Protein AF-A0A1Y4HW54-F1 (afdb_monomer_lite)

Foldseek 3Di:
DPPPVVPDDQPPPVVCVVCVPPQDDPVRVVVQVVVLVVQQVVCVVPADPVDGDDGDDGDQDVVNVVVVVVVVVVVVVVVVVVCVVVVVVPPDD

Sequence (93 aa):
MALLWAQLPAESRTARMQAPTLEWQTGDYLLWQIEFQLRNLIWALTYDKKHPVPKPKPIQTPGQLAEAQRKRDHALAAKEQIDKLLGLEGMNG

Structure (mmCIF, N/CA/C/O backbone):
data_AF-A0A1Y4HW54-F1
#
_entry.id   AF-A0A1Y4HW54-F1
#
loop_
_atom_site.group_PDB
_atom_site.id
_atom_site.type_symbol
_atom_site.label_atom_id
_atom_site.label_alt_id
_atom_site.label_comp_id
_atom_site.label_asym_id
_atom_site.label_entity_id
_atom_site.label_seq_id
_atom_site.pdbx_PDB_ins_code
_atom_site.Cartn_x
_atom_site.Cartn_y
_atom_site.Cartn_z
_atom_site.occupancy
_atom_site.B_iso_or_equiv
_atom_site.auth_seq_id
_atom_site.auth_comp_id
_atom_site.auth_asym_id
_atom_site.auth_atom_id
_atom_site.pdbx_PDB_model_num
ATOM 1 N N . MET A 1 1 ? -20.771 12.944 -1.582 1.00 36.56 1 MET A N 1
ATOM 2 C CA . MET A 1 1 ? -20.057 14.084 -2.200 1.00 36.56 1 MET A CA 1
ATOM 3 C C . MET A 1 1 ? -18.605 14.082 -1.739 1.00 36.56 1 MET A C 1
ATOM 5 O O . MET A 1 1 ? -18.337 14.534 -0.637 1.00 36.56 1 MET A O 1
ATOM 9 N N . ALA A 1 2 ? -17.688 13.520 -2.532 1.00 45.72 2 ALA A N 1
ATOM 10 C CA . ALA A 1 2 ? -16.295 13.296 -2.114 1.00 45.72 2 ALA A CA 1
ATOM 11 C C . ALA A 1 2 ? -15.259 14.136 -2.887 1.00 45.72 2 ALA A C 1
ATOM 13 O O . ALA A 1 2 ? -14.095 14.154 -2.508 1.00 45.72 2 ALA A O 1
ATOM 14 N N . LEU A 1 3 ? -15.665 14.845 -3.950 1.00 40.59 3 LEU A N 1
ATOM 15 C CA . LEU A 1 3 ? -14.711 15.489 -4.858 1.00 40.59 3 LEU A CA 1
ATOM 16 C C . LEU A 1 3 ? -14.156 16.831 -4.352 1.00 40.59 3 LEU A C 1
ATOM 18 O O . LEU A 1 3 ? -13.011 17.128 -4.638 1.00 40.59 3 LEU A O 1
ATOM 22 N N . LEU A 1 4 ? -14.915 17.626 -3.588 1.00 46.19 4 LEU A N 1
ATOM 23 C CA . LEU A 1 4 ? -14.491 18.983 -3.184 1.00 46.19 4 LEU A CA 1
ATOM 24 C C . LEU A 1 4 ? -13.388 19.011 -2.109 1.00 46.19 4 LEU A C 1
ATOM 26 O O . LEU A 1 4 ? -12.739 20.036 -1.921 1.00 46.19 4 LEU A O 1
ATOM 30 N N . TRP A 1 5 ? -13.165 17.898 -1.408 1.00 45.91 5 TRP A N 1
ATOM 31 C CA . TRP A 1 5 ? -12.224 17.825 -0.284 1.00 45.91 5 TRP A CA 1
ATOM 32 C C . TRP A 1 5 ? -10.790 17.510 -0.713 1.00 45.91 5 TRP A C 1
ATOM 34 O O . TRP A 1 5 ? -9.853 17.882 -0.015 1.00 45.91 5 TRP A O 1
ATOM 44 N N . ALA A 1 6 ? -10.611 16.867 -1.871 1.00 50.47 6 ALA A N 1
ATOM 45 C CA . ALA A 1 6 ? -9.299 16.503 -2.404 1.00 50.47 6 ALA A CA 1
ATOM 46 C C . ALA A 1 6 ? -8.477 17.720 -2.875 1.00 50.47 6 ALA A C 1
ATOM 48 O O . ALA A 1 6 ? -7.262 17.618 -3.014 1.00 50.47 6 AL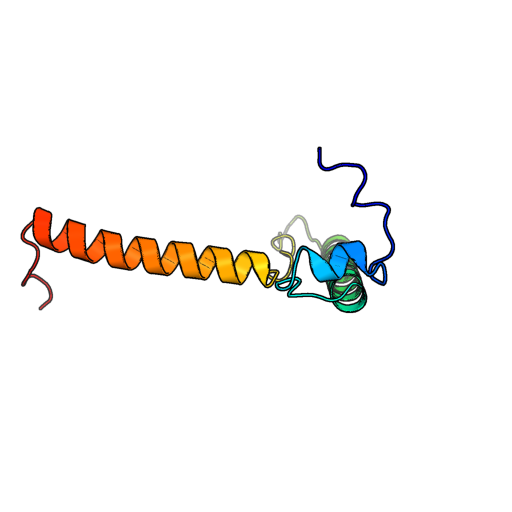A A O 1
ATOM 49 N N . GLN A 1 7 ? -9.126 18.868 -3.105 1.00 49.72 7 GLN A N 1
ATOM 50 C CA . GLN A 1 7 ? -8.472 20.128 -3.470 1.00 49.72 7 GLN A CA 1
ATOM 51 C C . GLN A 1 7 ? -8.100 21.018 -2.273 1.00 49.72 7 GLN A C 1
ATOM 53 O O . GLN A 1 7 ? -7.474 22.058 -2.474 1.00 49.72 7 GLN A O 1
ATOM 58 N N . LEU A 1 8 ? -8.483 20.669 -1.039 1.00 49.34 8 LEU A N 1
ATOM 59 C CA . LEU A 1 8 ? -8.167 21.509 0.117 1.00 49.34 8 LEU A CA 1
ATOM 60 C C . LEU A 1 8 ? -6.733 21.248 0.609 1.00 49.34 8 LEU A C 1
ATOM 62 O O . LEU A 1 8 ? -6.339 20.089 0.757 1.00 49.34 8 LEU A O 1
ATOM 66 N N . PRO A 1 9 ? -5.950 22.300 0.918 1.00 54.72 9 PRO A N 1
ATOM 67 C CA . PRO A 1 9 ? -4.646 22.142 1.548 1.00 54.72 9 PRO A CA 1
ATOM 68 C C . PRO A 1 9 ? -4.782 21.386 2.872 1.00 54.72 9 PRO A C 1
ATOM 70 O O . PRO A 1 9 ? -5.701 21.645 3.651 1.00 54.72 9 PRO A O 1
ATOM 73 N N . ALA A 1 10 ? -3.834 20.500 3.171 1.00 51.88 10 ALA A N 1
ATOM 74 C CA . ALA A 1 10 ? -3.835 19.694 4.397 1.00 51.88 10 ALA A CA 1
ATOM 75 C C . ALA A 1 10 ? -3.744 20.512 5.702 1.00 51.88 10 ALA A C 1
ATOM 77 O O . ALA A 1 10 ? -3.962 20.000 6.804 1.00 51.88 10 ALA A O 1
ATOM 78 N N . GLU A 1 11 ? -3.426 21.800 5.590 1.00 51.47 11 GLU A N 1
ATOM 79 C CA . GLU A 1 11 ? -3.440 22.755 6.698 1.00 51.47 11 GLU A CA 1
ATOM 80 C C . GLU A 1 11 ? -4.818 23.370 6.963 1.00 51.47 11 GLU A C 1
ATOM 82 O O . GLU A 1 11 ? -4.995 24.084 7.951 1.00 51.47 11 GLU A O 1
ATOM 87 N N . SER A 1 12 ? -5.816 23.079 6.123 1.00 51.44 12 SER A N 1
ATOM 88 C CA . SER A 1 12 ? -7.172 23.563 6.338 1.00 51.44 12 SER A CA 1
ATOM 89 C C . SER A 1 12 ? -7.709 23.050 7.673 1.00 51.44 12 SER A C 1
ATOM 91 O O . SER A 1 12 ? -7.858 21.843 7.896 1.00 51.44 12 SER A O 1
ATOM 93 N N . ARG A 1 13 ? -8.058 23.986 8.564 1.00 55.50 13 ARG A N 1
ATOM 94 C CA . ARG A 1 13 ? -8.654 23.691 9.876 1.00 55.50 13 ARG A CA 1
ATOM 95 C C . ARG A 1 13 ? -9.910 22.820 9.759 1.00 55.50 13 ARG A C 1
ATOM 97 O O . ARG A 1 13 ? -10.153 22.009 10.643 1.00 55.50 13 ARG A O 1
ATOM 104 N N . THR A 1 14 ? -10.663 22.927 8.662 1.00 53.59 14 THR A N 1
ATOM 105 C CA . THR A 1 14 ? -11.880 22.133 8.419 1.00 53.59 14 THR A CA 1
ATOM 106 C C . THR A 1 14 ? -11.599 20.652 8.146 1.00 53.59 14 THR A C 1
ATOM 108 O O . THR A 1 14 ? -12.366 19.809 8.601 1.00 53.59 14 THR A O 1
ATOM 111 N N . ALA A 1 15 ? -10.484 20.317 7.484 1.00 52.72 15 ALA A N 1
ATOM 112 C CA . ALA A 1 15 ? -10.100 18.933 7.188 1.00 52.72 15 ALA A CA 1
ATOM 113 C C . ALA A 1 15 ? -9.565 18.204 8.436 1.00 52.72 15 ALA A C 1
ATOM 115 O O . ALA A 1 15 ? -9.918 17.054 8.686 1.00 52.72 15 ALA A O 1
ATOM 116 N N . ARG A 1 16 ? -8.781 18.899 9.275 1.00 53.03 16 ARG A N 1
ATOM 117 C CA . ARG A 1 16 ? -8.262 18.354 10.546 1.00 53.03 16 ARG A CA 1
ATOM 118 C C . ARG A 1 16 ? -9.347 18.154 11.607 1.00 53.03 16 ARG A C 1
ATOM 120 O O . ARG A 1 16 ? -9.257 17.227 12.402 1.00 53.03 16 ARG A O 1
ATOM 127 N N . MET A 1 17 ? -10.371 19.008 11.622 1.00 51.44 17 MET A N 1
ATOM 128 C CA . MET A 1 17 ? -11.442 18.961 12.625 1.00 51.44 17 MET A CA 1
ATOM 129 C C . MET A 1 17 ? -12.466 17.838 12.369 1.00 51.44 17 MET A C 1
ATOM 131 O O . MET A 1 17 ? -13.179 17.453 13.289 1.00 51.44 17 MET A O 1
ATOM 135 N N . GLN A 1 18 ? -12.533 17.294 11.146 1.00 52.44 18 GLN A N 1
ATOM 136 C CA . GLN A 1 18 ? -13.469 16.220 10.778 1.00 52.44 18 GLN A CA 1
ATOM 137 C C . GLN A 1 18 ? -12.836 14.818 10.715 1.00 52.44 18 GLN A C 1
ATOM 139 O O . GLN A 1 18 ? -13.572 13.835 10.766 1.00 52.44 18 GLN A O 1
ATOM 144 N N . ALA A 1 19 ? -11.503 14.697 10.647 1.00 48.91 19 ALA A N 1
ATOM 145 C CA . ALA A 1 19 ? -10.806 13.406 10.591 1.00 48.91 19 ALA A CA 1
ATOM 146 C C . ALA A 1 19 ? -9.578 13.369 11.529 1.00 48.91 19 ALA A C 1
ATOM 148 O O . ALA A 1 19 ? -8.445 13.543 11.079 1.00 48.91 19 ALA A O 1
ATOM 149 N N . PRO A 1 20 ? -9.768 13.105 12.837 1.00 51.88 20 PRO A N 1
ATOM 150 C CA . PRO A 1 20 ? -8.676 12.999 13.817 1.00 51.88 20 PRO A CA 1
ATOM 151 C C . PRO A 1 20 ? -7.742 11.793 13.592 1.00 51.88 20 PRO A C 1
ATOM 153 O O . PRO A 1 20 ? -6.717 11.673 14.252 1.00 51.88 20 PRO A O 1
ATOM 156 N N . THR A 1 21 ? -8.107 10.892 12.678 1.00 48.56 21 THR A N 1
ATOM 157 C CA . THR A 1 21 ? -7.452 9.615 12.352 1.00 48.56 21 THR A CA 1
ATOM 158 C C . THR A 1 21 ? -6.617 9.671 11.067 1.00 48.56 21 THR A C 1
ATOM 160 O O . THR A 1 21 ? -6.385 8.644 10.435 1.00 48.56 21 THR A O 1
ATOM 163 N N . LEU A 1 22 ? -6.194 10.857 10.618 1.00 55.97 22 LEU A N 1
ATOM 164 C CA . LEU A 1 22 ? -5.285 11.002 9.473 1.00 55.97 22 LEU A CA 1
ATOM 165 C C . LEU A 1 22 ? -3.889 10.478 9.852 1.00 55.97 22 LEU A C 1
ATOM 167 O O . LEU A 1 22 ? -3.010 11.226 10.265 1.00 55.97 22 LEU A O 1
ATOM 171 N N . GLU A 1 23 ? -3.715 9.163 9.739 1.00 64.19 23 GLU A N 1
ATOM 172 C CA . GLU A 1 23 ? -2.526 8.418 10.162 1.00 64.19 23 GLU A CA 1
ATOM 173 C C . GLU A 1 23 ? -1.262 8.694 9.322 1.00 64.19 23 GLU A C 1
ATOM 175 O O . GLU A 1 23 ? -0.193 8.215 9.681 1.00 64.19 23 GLU A O 1
ATOM 180 N N . TRP A 1 24 ? -1.340 9.495 8.255 1.00 63.62 24 TRP A N 1
ATOM 181 C CA . TRP A 1 24 ? -0.178 10.051 7.553 1.00 63.62 24 TRP A CA 1
ATOM 182 C C . TRP A 1 24 ? -0.375 11.539 7.304 1.00 63.62 24 TRP A C 1
ATOM 184 O O . TRP A 1 24 ? -1.433 11.964 6.830 1.00 63.62 24 TRP A O 1
ATOM 194 N N . GLN A 1 25 ? 0.662 12.334 7.571 1.00 68.75 25 GLN A N 1
ATOM 195 C CA . GLN A 1 25 ? 0.693 13.708 7.096 1.00 68.75 25 GLN A CA 1
ATOM 196 C C . GLN A 1 25 ? 0.948 13.730 5.586 1.00 68.75 25 GLN A C 1
ATOM 198 O O . GLN A 1 25 ? 1.401 12.757 4.983 1.00 68.75 25 GLN A O 1
ATOM 203 N N . THR A 1 26 ? 0.677 14.863 4.938 1.00 71.19 26 THR A N 1
ATOM 204 C CA . THR A 1 26 ? 0.893 15.011 3.489 1.00 71.19 26 THR A CA 1
ATOM 205 C C . THR A 1 26 ? 2.331 14.713 3.079 1.00 71.19 2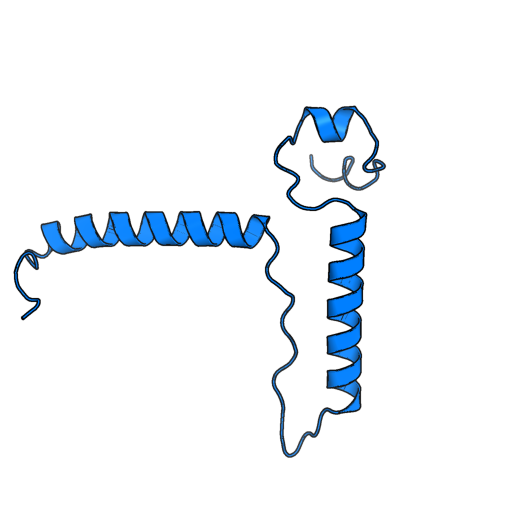6 THR A C 1
ATOM 207 O O . THR A 1 26 ? 2.545 14.105 2.035 1.00 71.19 26 THR A O 1
ATOM 210 N N . GLY A 1 27 ? 3.308 15.088 3.912 1.00 71.06 27 GLY A N 1
ATOM 211 C CA . GLY A 1 27 ? 4.714 14.746 3.690 1.00 71.06 27 GLY A CA 1
ATOM 212 C C . GLY A 1 27 ? 4.952 13.235 3.670 1.00 71.06 27 GLY A C 1
ATOM 213 O O . GLY A 1 27 ? 5.608 12.739 2.759 1.00 71.06 27 GLY A O 1
ATOM 214 N N . ASP A 1 28 ? 4.348 12.501 4.606 1.00 76.56 28 ASP A N 1
ATOM 215 C CA . ASP A 1 28 ? 4.474 11.042 4.699 1.00 76.56 28 ASP A CA 1
ATOM 216 C C . ASP A 1 28 ? 3.853 10.351 3.480 1.00 76.56 28 ASP A C 1
ATOM 218 O O . ASP A 1 28 ? 4.446 9.439 2.904 1.00 76.56 28 ASP A O 1
ATOM 222 N N . TYR A 1 29 ? 2.692 10.834 3.027 1.00 76.31 29 TYR A N 1
ATOM 223 C CA . TYR A 1 29 ? 2.038 10.321 1.824 1.00 76.31 29 TYR A CA 1
ATOM 224 C C . TYR A 1 29 ? 2.873 10.568 0.559 1.00 76.31 29 TYR A C 1
ATOM 226 O O . TYR A 1 29 ? 3.033 9.671 -0.272 1.00 76.31 29 TYR A O 1
ATOM 234 N N . LEU A 1 30 ? 3.432 11.772 0.411 1.00 79.50 30 LEU A N 1
ATOM 235 C CA . LEU A 1 30 ? 4.288 12.104 -0.728 1.00 79.50 30 LEU A CA 1
ATOM 236 C C . LEU A 1 30 ? 5.577 11.280 -0.715 1.00 79.50 30 LEU A C 1
ATOM 238 O O . LEU A 1 30 ? 5.984 10.775 -1.759 1.00 79.50 30 LEU A O 1
ATOM 242 N N . LEU A 1 31 ? 6.190 11.094 0.455 1.00 85.94 31 LEU A N 1
ATOM 243 C CA . LEU A 1 31 ? 7.384 10.268 0.597 1.00 85.94 31 LEU A CA 1
ATOM 244 C C . LEU A 1 31 ? 7.095 8.801 0.258 1.00 85.94 31 LEU A C 1
ATOM 246 O O . LEU A 1 31 ? 7.854 8.191 -0.495 1.00 85.94 31 LEU A O 1
ATOM 250 N N . TRP A 1 32 ? 5.974 8.261 0.740 1.00 86.44 32 TRP A N 1
ATOM 251 C CA . TRP A 1 32 ? 5.498 6.926 0.377 1.00 86.44 32 TRP A CA 1
ATOM 252 C C . TRP A 1 32 ? 5.310 6.776 -1.137 1.00 86.44 32 TRP A C 1
ATOM 254 O O . TRP A 1 32 ? 5.742 5.787 -1.731 1.00 86.44 32 TRP A O 1
ATOM 264 N N . GLN A 1 33 ? 4.717 7.780 -1.790 1.00 85.88 33 GLN A N 1
ATOM 265 C CA . GLN A 1 33 ? 4.520 7.758 -3.234 1.00 85.88 33 GLN A CA 1
ATOM 266 C C . GLN A 1 33 ? 5.860 7.791 -3.984 1.00 85.88 33 GLN A C 1
ATOM 268 O O . GLN A 1 33 ? 6.043 7.019 -4.926 1.00 85.88 33 GLN A O 1
ATOM 273 N N . ILE A 1 34 ? 6.800 8.647 -3.572 1.00 87.69 34 ILE A N 1
ATOM 274 C CA . ILE A 1 34 ? 8.138 8.745 -4.177 1.00 87.69 34 ILE A CA 1
ATOM 275 C C . ILE A 1 34 ? 8.888 7.418 -4.037 1.00 87.69 34 ILE A C 1
ATOM 277 O O . ILE A 1 34 ? 9.409 6.907 -5.028 1.00 87.69 34 ILE A O 1
ATOM 281 N N . GLU A 1 35 ? 8.905 6.832 -2.839 1.00 93.75 35 GLU A N 1
ATOM 282 C CA . GLU A 1 35 ? 9.543 5.539 -2.573 1.00 93.75 35 GLU A CA 1
ATOM 283 C C . GLU A 1 35 ? 8.999 4.445 -3.500 1.00 93.75 35 GLU A C 1
ATOM 285 O O . GLU A 1 35 ? 9.770 3.738 -4.161 1.00 93.75 35 GLU A O 1
ATOM 290 N N . PHE A 1 36 ? 7.673 4.367 -3.635 1.00 92.56 36 PHE A N 1
ATOM 291 C CA . PHE A 1 36 ? 7.041 3.369 -4.486 1.00 92.56 36 PHE A CA 1
ATOM 292 C C . PHE A 1 36 ? 7.360 3.582 -5.972 1.00 92.56 36 PHE A C 1
ATOM 294 O O . PHE A 1 36 ? 7.607 2.617 -6.703 1.00 92.56 36 PHE A O 1
ATOM 301 N N . GLN A 1 37 ? 7.386 4.832 -6.445 1.00 92.62 37 GLN A N 1
ATOM 302 C CA . GLN A 1 37 ? 7.769 5.137 -7.826 1.00 92.62 37 GLN A CA 1
ATOM 303 C C . GLN A 1 37 ? 9.232 4.770 -8.099 1.00 92.62 37 GLN A C 1
ATOM 305 O O . GLN A 1 37 ? 9.518 4.148 -9.121 1.00 92.62 37 GLN A O 1
ATOM 310 N N . LEU A 1 38 ? 10.147 5.059 -7.169 1.00 95.19 38 LEU A N 1
ATOM 311 C CA . LEU A 1 38 ? 11.560 4.688 -7.294 1.00 95.19 38 LEU A CA 1
ATOM 312 C C . LEU A 1 38 ? 11.744 3.171 -7.385 1.00 95.19 38 LEU A C 1
ATOM 314 O O . LEU A 1 38 ? 12.455 2.691 -8.268 1.00 95.19 38 LEU A O 1
ATOM 318 N N . ARG A 1 39 ? 11.051 2.395 -6.543 1.00 95.00 39 ARG A N 1
ATOM 319 C CA . ARG A 1 39 ? 11.068 0.927 -6.640 1.00 95.00 39 ARG A CA 1
ATOM 320 C C . ARG A 1 39 ? 10.561 0.425 -7.988 1.00 95.00 39 ARG A C 1
ATOM 322 O O . ARG A 1 39 ? 11.159 -0.486 -8.557 1.00 95.00 39 ARG A O 1
ATOM 329 N N . ASN A 1 40 ? 9.483 1.009 -8.513 1.00 94.81 40 ASN A N 1
ATOM 330 C CA . ASN A 1 40 ? 8.965 0.641 -9.832 1.00 94.81 40 ASN A CA 1
ATOM 331 C C . ASN A 1 40 ? 9.947 0.975 -10.956 1.00 94.81 40 ASN A C 1
ATOM 333 O O . ASN A 1 40 ? 10.092 0.170 -11.872 1.00 94.81 40 ASN A O 1
ATOM 337 N N . LEU A 1 41 ? 10.629 2.121 -10.883 1.00 95.88 41 LEU A N 1
ATOM 338 C CA . LEU A 1 41 ? 11.656 2.497 -11.854 1.00 95.88 41 LEU A CA 1
ATOM 339 C C . LEU A 1 41 ? 12.827 1.514 -11.825 1.00 95.88 41 LEU A C 1
ATOM 341 O O . LEU A 1 41 ? 13.209 0.999 -12.871 1.00 95.88 41 LEU A O 1
ATOM 345 N N . ILE A 1 42 ? 13.347 1.189 -10.637 1.00 95.31 42 ILE A N 1
ATOM 346 C CA . ILE A 1 42 ? 14.427 0.205 -10.481 1.00 95.31 42 ILE A CA 1
ATOM 347 C C . ILE A 1 42 ? 14.000 -1.147 -11.050 1.00 95.31 42 ILE A C 1
ATOM 349 O O . ILE A 1 42 ? 14.746 -1.756 -11.814 1.00 95.31 42 ILE A O 1
ATOM 353 N N . TRP A 1 43 ? 12.789 -1.603 -10.725 1.00 95.06 43 TRP A N 1
ATOM 354 C CA . TRP A 1 43 ? 12.264 -2.854 -11.258 1.00 95.06 43 TRP A CA 1
ATOM 355 C C . TRP A 1 43 ? 12.149 -2.814 -12.781 1.00 95.06 43 TRP A C 1
ATOM 357 O O . TRP A 1 43 ? 12.627 -3.725 -13.438 1.00 95.06 43 TRP A O 1
ATOM 367 N N . ALA A 1 44 ? 11.589 -1.749 -13.358 1.00 93.25 44 ALA A N 1
ATOM 368 C CA . ALA A 1 44 ? 11.436 -1.626 -14.805 1.00 93.25 44 ALA A CA 1
ATOM 369 C C . ALA A 1 44 ? 12.789 -1.611 -15.538 1.00 93.25 44 ALA A C 1
ATOM 371 O O . ALA A 1 44 ? 12.902 -2.189 -16.615 1.00 93.25 44 ALA A O 1
ATOM 372 N N . LEU A 1 45 ? 13.811 -0.989 -14.943 1.00 94.56 45 LEU A N 1
ATOM 373 C CA . LEU A 1 45 ? 15.167 -0.933 -15.495 1.00 94.56 45 LEU A CA 1
ATOM 374 C C . LEU A 1 45 ? 15.932 -2.256 -15.357 1.00 94.56 45 LEU A C 1
ATOM 376 O O . LEU A 1 45 ? 16.804 -2.538 -16.172 1.00 94.56 45 LEU A O 1
ATOM 380 N N . THR A 1 46 ? 15.621 -3.060 -14.338 1.00 93.19 46 THR A N 1
ATOM 381 C CA . THR A 1 46 ? 16.303 -4.337 -14.054 1.00 93.19 46 THR A CA 1
ATOM 382 C C . THR A 1 46 ? 15.478 -5.568 -14.440 1.00 93.19 46 THR A C 1
ATOM 384 O O . THR A 1 46 ? 15.919 -6.696 -14.227 1.00 93.19 46 THR A O 1
ATOM 387 N N . TYR A 1 47 ? 14.289 -5.376 -15.019 1.00 92.69 47 TYR A N 1
ATOM 388 C CA . TYR A 1 47 ? 13.386 -6.460 -15.389 1.00 92.69 47 TYR A CA 1
ATOM 389 C C . TYR A 1 47 ? 13.941 -7.279 -16.558 1.00 92.69 47 TYR A C 1
ATOM 391 O O . TYR A 1 47 ? 14.011 -6.814 -17.697 1.00 92.69 47 TYR A O 1
ATOM 399 N N . ASP A 1 48 ? 14.262 -8.540 -16.279 1.00 92.56 48 ASP A N 1
ATOM 400 C CA . ASP A 1 48 ? 14.615 -9.535 -17.284 1.00 92.56 48 ASP A CA 1
ATOM 401 C C . ASP A 1 48 ? 13.406 -10.430 -17.594 1.00 92.56 48 ASP A C 1
ATOM 403 O O . ASP A 1 48 ? 12.841 -11.082 -16.716 1.00 92.56 48 ASP A O 1
ATOM 407 N N . LYS A 1 49 ? 13.026 -10.511 -18.875 1.00 88.69 49 LYS A N 1
ATOM 408 C CA . LYS A 1 49 ? 11.949 -11.400 -19.342 1.00 88.69 49 LYS A CA 1
ATOM 409 C C . LYS A 1 49 ? 12.280 -12.881 -19.151 1.00 88.69 49 LYS A C 1
ATOM 411 O O . LYS A 1 49 ? 11.359 -13.685 -19.047 1.00 88.69 49 LYS A O 1
ATOM 416 N N . LYS A 1 50 ? 13.566 -13.249 -19.136 1.00 91.50 50 LYS A N 1
ATOM 417 C CA . LYS A 1 50 ? 14.010 -14.635 -18.916 1.00 91.50 50 LYS A CA 1
ATOM 418 C C . LYS A 1 50 ? 13.956 -15.026 -17.438 1.00 91.50 50 LYS A C 1
ATOM 420 O O . LYS A 1 50 ? 13.704 -16.188 -17.137 1.00 91.50 50 LYS A O 1
ATOM 425 N N . HIS A 1 51 ? 14.125 -14.056 -16.539 1.00 88.62 51 HIS A N 1
ATOM 426 C CA . HIS A 1 51 ? 14.081 -14.240 -15.088 1.00 88.62 51 HIS A CA 1
ATOM 427 C C . HIS A 1 51 ? 13.138 -13.203 -14.461 1.00 88.62 51 HIS A C 1
ATOM 429 O O . HIS A 1 51 ? 13.591 -12.221 -13.867 1.00 88.62 51 HIS A O 1
ATOM 435 N N . PRO A 1 52 ? 11.813 -13.380 -14.616 1.00 88.69 52 PRO A N 1
ATOM 436 C CA . PRO A 1 52 ? 10.854 -12.370 -14.206 1.00 88.69 52 PRO A CA 1
ATOM 437 C C . PRO A 1 52 ? 10.851 -12.211 -12.685 1.00 88.69 52 PRO A C 1
ATOM 439 O O . PRO A 1 52 ? 10.473 -13.114 -11.940 1.00 88.69 52 PRO A O 1
ATO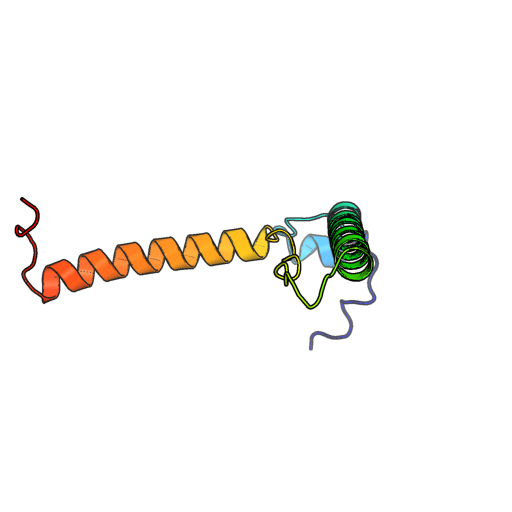M 442 N N . VAL A 1 53 ? 11.218 -11.018 -12.225 1.00 89.62 5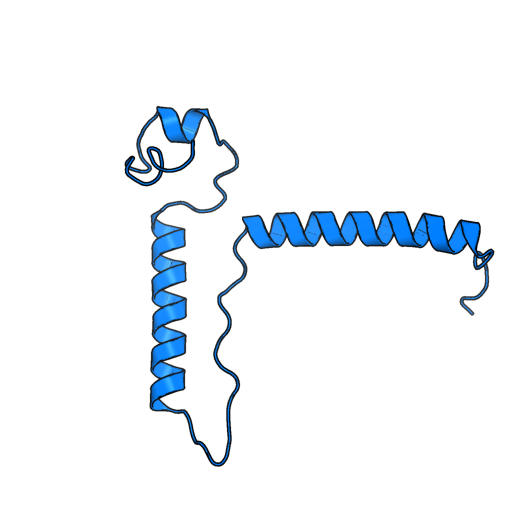3 VAL A N 1
ATOM 443 C CA . VAL A 1 53 ? 11.060 -10.609 -10.826 1.00 89.62 53 VAL A CA 1
ATOM 444 C C . VAL A 1 53 ? 9.653 -10.027 -10.654 1.00 89.62 53 VAL A C 1
ATOM 446 O O . VAL A 1 53 ? 9.201 -9.281 -11.529 1.00 89.62 53 VAL A O 1
ATOM 449 N N . PRO A 1 54 ? 8.926 -10.325 -9.563 1.00 91.38 54 PRO A N 1
ATOM 450 C CA . PRO A 1 54 ? 7.613 -9.736 -9.327 1.00 91.38 54 PRO A CA 1
ATOM 451 C C . PRO A 1 54 ? 7.696 -8.212 -9.204 1.00 91.38 54 PRO A C 1
ATOM 453 O O . PRO A 1 54 ? 8.637 -7.669 -8.625 1.00 91.38 54 PRO A O 1
ATOM 456 N N . LYS A 1 55 ? 6.674 -7.523 -9.723 1.00 91.94 55 LYS A N 1
ATOM 457 C CA . LYS A 1 55 ? 6.559 -6.069 -9.599 1.00 91.94 55 LYS A CA 1
ATOM 458 C C . LYS A 1 55 ? 6.490 -5.668 -8.115 1.00 91.94 55 LYS A C 1
ATOM 460 O O . LYS A 1 55 ? 5.764 -6.321 -7.356 1.00 91.94 55 LYS A O 1
ATOM 465 N N . PRO A 1 56 ? 7.190 -4.600 -7.693 1.00 92.19 56 PRO A N 1
ATOM 466 C CA . PRO A 1 56 ? 7.122 -4.107 -6.327 1.00 92.19 56 PRO A CA 1
ATOM 467 C C . PRO A 1 56 ? 5.685 -3.791 -5.918 1.00 92.19 56 PRO A C 1
ATOM 469 O O . PRO A 1 56 ? 4.893 -3.272 -6.709 1.00 92.19 56 PRO A O 1
ATOM 472 N N . LYS A 1 57 ? 5.359 -4.087 -4.661 1.00 91.25 57 LYS A N 1
ATOM 473 C CA . LYS A 1 57 ? 4.095 -3.691 -4.038 1.00 91.25 57 LYS A CA 1
ATOM 474 C C . LYS A 1 57 ? 4.325 -2.447 -3.181 1.00 91.25 57 LYS A C 1
ATOM 476 O O . LYS A 1 57 ? 5.405 -2.325 -2.599 1.00 91.25 57 LYS A O 1
ATOM 481 N N . PRO A 1 58 ? 3.342 -1.541 -3.100 1.00 87.31 58 PRO A N 1
ATOM 482 C CA . PRO A 1 58 ? 3.455 -0.397 -2.215 1.00 87.31 58 PRO A CA 1
ATOM 483 C C . PRO A 1 58 ? 3.504 -0.855 -0.756 1.00 87.31 58 PRO A C 1
ATOM 485 O O . PRO A 1 58 ? 2.932 -1.890 -0.396 1.00 87.31 58 PRO A O 1
ATOM 488 N N . ILE A 1 59 ? 4.179 -0.072 0.084 1.00 86.44 59 ILE A N 1
ATOM 489 C CA . ILE A 1 59 ? 4.157 -0.267 1.536 1.00 86.44 59 ILE A CA 1
ATOM 490 C C . ILE A 1 59 ? 2.713 -0.083 2.021 1.00 86.44 59 ILE A C 1
ATOM 492 O O . ILE A 1 59 ? 1.981 0.752 1.486 1.00 86.44 59 ILE A O 1
ATOM 496 N N . GLN A 1 60 ? 2.294 -0.871 3.010 1.00 81.50 60 GLN A N 1
ATOM 497 C CA . GLN A 1 60 ? 0.942 -0.767 3.552 1.00 81.50 60 GLN A CA 1
ATOM 498 C C . GLN A 1 60 ? 0.743 0.595 4.211 1.00 81.50 60 GLN A C 1
ATOM 500 O O . GLN A 1 60 ? 1.569 1.029 5.015 1.00 81.50 60 GLN A O 1
ATOM 505 N N . THR A 1 61 ? -0.355 1.261 3.865 1.00 80.38 61 THR A N 1
ATOM 506 C CA . THR A 1 61 ? -0.736 2.502 4.538 1.00 80.38 61 THR A CA 1
ATOM 507 C C . THR A 1 61 ? -1.287 2.186 5.927 1.00 80.38 61 THR A C 1
ATOM 509 O O . THR A 1 61 ? -1.810 1.090 6.143 1.00 80.38 61 THR A O 1
ATOM 512 N N . PRO A 1 62 ? -1.210 3.107 6.892 1.00 71.25 62 PRO A N 1
ATOM 513 C CA . PRO A 1 62 ? -1.744 2.857 8.221 1.00 71.25 62 PRO A CA 1
ATOM 514 C C . PRO A 1 62 ? -3.258 2.594 8.192 1.00 71.25 62 PRO A C 1
ATOM 516 O O . PRO A 1 62 ? -3.712 1.665 8.852 1.00 71.25 62 PRO A O 1
ATOM 519 N N . GLY A 1 63 ? -4.005 3.213 7.267 1.00 72.06 63 GLY A N 1
ATOM 520 C CA . GLY A 1 63 ? -5.412 2.861 7.048 1.00 72.06 63 GLY A CA 1
ATOM 521 C C . GLY A 1 63 ? -5.610 1.408 6.587 1.00 72.06 63 GLY A C 1
ATOM 522 O O . GLY A 1 63 ? -6.535 0.734 7.043 1.00 72.06 63 GLY A O 1
ATOM 523 N N . GLN A 1 64 ? -4.719 0.892 5.730 1.00 73.88 64 GLN A N 1
ATOM 524 C CA . GLN A 1 64 ? -4.718 -0.522 5.328 1.00 73.88 64 GLN A CA 1
ATOM 525 C C . GLN A 1 64 ? -4.317 -1.445 6.484 1.00 73.88 64 GLN A C 1
ATOM 527 O O . GLN A 1 64 ? -4.889 -2.526 6.617 1.00 73.88 64 GLN A O 1
ATOM 532 N N . LEU A 1 65 ? -3.384 -1.021 7.341 1.00 76.31 65 LEU A N 1
ATOM 533 C CA . LEU A 1 65 ? -3.006 -1.760 8.546 1.00 76.31 65 LEU A CA 1
ATOM 534 C C . LEU A 1 65 ? -4.175 -1.839 9.535 1.00 76.31 65 LEU A C 1
ATOM 536 O O . LEU A 1 65 ? -4.487 -2.926 10.016 1.00 76.31 65 LEU A O 1
ATOM 540 N N . ALA A 1 66 ? -4.875 -0.731 9.776 1.00 74.50 66 ALA A N 1
ATOM 541 C CA . ALA A 1 66 ? -6.045 -0.682 10.646 1.00 74.50 66 ALA A CA 1
ATOM 542 C C . ALA A 1 66 ? -7.215 -1.521 10.099 1.00 74.50 66 ALA A C 1
ATOM 544 O O . ALA A 1 66 ? -7.977 -2.127 10.854 1.00 74.50 66 ALA A O 1
ATOM 545 N N . GLU A 1 67 ? -7.398 -1.576 8.777 1.00 74.81 67 GLU A N 1
ATOM 546 C CA . GLU A 1 67 ? -8.378 -2.474 8.154 1.00 74.81 67 GLU A CA 1
ATOM 547 C C . GLU A 1 67 ? -7.956 -3.948 8.262 1.00 74.81 67 GLU A C 1
ATOM 549 O O . GLU A 1 67 ? -8.784 -4.804 8.576 1.00 74.81 67 GLU A O 1
ATOM 554 N N . ALA A 1 68 ? -6.674 -4.256 8.049 1.00 76.12 68 ALA A N 1
ATOM 555 C CA . ALA A 1 68 ? -6.138 -5.608 8.182 1.00 76.12 68 ALA A CA 1
ATOM 556 C C . ALA A 1 68 ? -6.252 -6.133 9.621 1.00 76.12 68 ALA A C 1
ATOM 558 O O . ALA A 1 68 ? -6.620 -7.291 9.817 1.00 76.12 68 ALA A O 1
ATOM 559 N N . GLN A 1 69 ? -6.002 -5.280 10.618 1.00 79.12 69 GLN A N 1
ATOM 560 C CA . GLN A 1 69 ? -6.217 -5.591 12.033 1.00 79.12 69 GLN A CA 1
ATOM 561 C C . GLN A 1 69 ? -7.689 -5.902 12.306 1.00 79.12 69 GLN A C 1
ATOM 563 O O . GLN A 1 69 ? -8.000 -6.990 12.777 1.00 79.12 69 GLN A O 1
ATOM 568 N N . ARG A 1 70 ? -8.613 -5.034 11.874 1.00 80.62 70 ARG A N 1
ATOM 569 C CA . ARG A 1 70 ? -10.058 -5.282 12.022 1.00 80.62 70 ARG A CA 1
ATOM 570 C C . ARG A 1 70 ? -10.508 -6.591 11.371 1.00 80.62 70 ARG A C 1
ATOM 572 O O . ARG A 1 70 ? -11.289 -7.335 11.958 1.00 80.62 70 ARG A O 1
ATOM 579 N N . LYS A 1 71 ? -10.007 -6.899 10.170 1.00 80.44 71 LYS A N 1
ATOM 580 C CA . LYS A 1 71 ? -10.298 -8.171 9.486 1.00 80.44 71 LYS A CA 1
ATOM 581 C C . LYS A 1 71 ? -9.741 -9.370 10.245 1.00 80.44 71 LYS A C 1
ATOM 583 O O . LYS A 1 71 ? -10.420 -10.389 10.327 1.00 80.44 71 LYS A O 1
ATOM 588 N N . ARG A 1 72 ? -8.531 -9.257 10.799 1.00 80.88 72 ARG A N 1
ATOM 589 C CA . ARG A 1 72 ? -7.921 -10.299 11.633 1.00 80.88 72 ARG A CA 1
ATOM 590 C C . ARG A 1 72 ? -8.761 -10.559 12.879 1.00 80.88 72 ARG A C 1
ATOM 592 O O . ARG A 1 72 ? -9.071 -11.715 13.146 1.00 80.88 72 ARG A O 1
ATOM 599 N N . ASP A 1 73 ? -9.157 -9.512 13.590 1.00 83.38 73 ASP A N 1
ATOM 600 C CA . ASP A 1 73 ? -9.940 -9.634 14.821 1.00 83.38 73 ASP A CA 1
ATOM 601 C C . ASP A 1 73 ? -11.312 -10.253 14.537 1.00 83.38 73 ASP A C 1
ATOM 603 O O . ASP A 1 73 ? -11.745 -11.170 15.231 1.00 83.38 73 ASP A O 1
ATOM 607 N N . HIS A 1 74 ? -11.955 -9.842 13.440 1.00 79.44 74 HIS A N 1
ATOM 608 C CA . HIS A 1 74 ? -13.206 -10.447 12.992 1.00 79.44 74 HIS A CA 1
ATOM 609 C C . HIS A 1 74 ? -13.034 -11.921 12.595 1.00 79.44 74 HIS A C 1
ATOM 611 O O . HIS A 1 74 ? -13.897 -12.743 12.888 1.00 79.44 74 HIS A O 1
ATOM 617 N N . ALA A 1 75 ? -11.939 -12.281 11.921 1.00 79.00 75 ALA A N 1
ATOM 618 C CA . ALA A 1 75 ? -11.662 -13.668 11.554 1.00 79.00 75 ALA A CA 1
ATOM 619 C C . ALA A 1 75 ? -11.397 -14.548 12.786 1.00 79.00 75 ALA A C 1
ATOM 621 O O . ALA A 1 75 ? -11.842 -15.692 12.815 1.00 79.00 75 ALA A O 1
ATOM 622 N N . LEU A 1 76 ? -10.716 -14.019 13.808 1.00 80.75 76 LEU A N 1
ATOM 623 C CA . LEU A 1 76 ? -10.500 -14.716 15.078 1.00 80.75 76 LEU A CA 1
ATOM 624 C C . LEU A 1 76 ? -11.817 -14.920 15.835 1.00 80.75 76 LEU A C 1
ATOM 626 O O . LEU A 1 76 ? -12.117 -16.047 16.218 1.00 80.75 76 LEU A O 1
ATOM 630 N N . ALA A 1 77 ? -12.646 -13.880 15.944 1.00 77.75 77 ALA A N 1
ATOM 631 C CA . ALA A 1 77 ? -13.970 -13.988 16.558 1.00 77.75 77 ALA A CA 1
ATOM 632 C C . ALA A 1 77 ? -14.885 -14.971 15.800 1.00 77.75 77 ALA A C 1
ATOM 634 O O . ALA A 1 77 ? -15.613 -15.755 16.406 1.00 77.75 77 ALA A O 1
ATOM 635 N N . ALA A 1 78 ? -14.826 -14.970 14.465 1.00 74.81 78 ALA A N 1
ATOM 636 C CA . ALA A 1 78 ? -15.565 -15.922 13.643 1.00 74.81 78 ALA A CA 1
ATOM 637 C C . ALA A 1 78 ? -15.044 -17.355 13.815 1.00 74.81 78 ALA A C 1
ATOM 639 O O . ALA A 1 78 ? -15.846 -18.281 13.858 1.00 74.81 78 ALA A O 1
ATOM 640 N N . LYS A 1 79 ? -13.726 -17.554 13.953 1.00 76.31 79 LYS A N 1
ATOM 641 C CA . LYS A 1 79 ? -13.141 -18.872 14.225 1.00 76.31 79 LYS A CA 1
ATOM 642 C C . LYS A 1 79 ? -13.669 -19.444 15.540 1.00 76.31 79 LYS A C 1
ATOM 644 O O . LYS A 1 79 ? -14.105 -20.583 15.549 1.00 76.31 79 LYS A O 1
ATOM 649 N N . GLU A 1 80 ? -13.703 -18.653 16.610 1.00 73.62 80 GLU A N 1
ATOM 650 C CA . GLU A 1 80 ? -14.246 -19.089 17.908 1.00 73.62 80 GLU A CA 1
ATOM 651 C C . GLU A 1 80 ? -15.718 -19.518 17.802 1.00 73.62 80 GLU A C 1
ATOM 653 O O . GLU A 1 80 ? -16.126 -20.534 18.364 1.00 73.62 80 GLU A O 1
ATOM 658 N N . GLN A 1 81 ? -16.519 -18.780 17.030 1.00 68.62 81 GLN A N 1
ATOM 659 C CA . GLN A 1 81 ? -17.918 -19.134 16.775 1.00 68.62 81 GLN A CA 1
ATOM 660 C C . GLN A 1 81 ? -18.055 -20.404 15.926 1.00 68.62 81 GLN A C 1
ATOM 662 O O . GLN A 1 81 ? -18.920 -21.235 16.199 1.00 68.62 81 GLN A O 1
ATOM 667 N N . ILE A 1 82 ? -17.209 -20.559 14.908 1.00 71.12 82 ILE A N 1
ATOM 668 C CA . ILE A 1 82 ? -17.197 -21.721 14.016 1.00 71.12 82 ILE A CA 1
ATOM 669 C C . ILE A 1 82 ? -16.733 -22.975 14.764 1.00 71.12 82 ILE A C 1
ATOM 671 O O . ILE A 1 82 ? -17.386 -24.008 14.646 1.00 71.12 82 ILE A O 1
ATOM 675 N N . ASP A 1 83 ? -15.678 -22.887 15.575 1.00 75.94 83 ASP A N 1
ATOM 676 C CA . ASP A 1 83 ? -15.161 -23.998 16.383 1.00 75.94 83 ASP A CA 1
ATOM 677 C C . ASP A 1 83 ? -16.230 -24.497 17.373 1.00 75.94 83 ASP A C 1
ATOM 679 O O . ASP A 1 83 ? -16.431 -25.706 17.514 1.00 75.94 83 ASP A O 1
ATOM 683 N N . LYS A 1 84 ? -16.995 -23.575 17.974 1.00 74.81 84 LYS A N 1
ATOM 684 C CA . LYS A 1 84 ? -18.127 -23.890 18.855 1.00 74.81 84 LYS A CA 1
ATOM 685 C C . LYS A 1 84 ? -19.311 -24.526 18.117 1.00 74.81 84 LYS A C 1
ATOM 687 O O . LYS A 1 84 ? -19.929 -25.455 18.630 1.00 74.81 84 LYS A O 1
ATOM 692 N N . LEU A 1 85 ? -19.644 -24.041 16.918 1.00 72.69 85 LEU A N 1
ATOM 693 C CA . LEU A 1 85 ? -20.745 -24.578 16.104 1.00 72.69 85 LEU A CA 1
ATOM 694 C C . LEU A 1 85 ? -20.422 -25.945 15.487 1.00 72.69 85 LEU A C 1
ATOM 696 O O . LEU A 1 85 ? -21.316 -26.776 15.350 1.00 72.69 85 LEU A O 1
ATOM 700 N N . LEU A 1 86 ? -19.163 -26.178 15.114 1.00 77.19 86 LEU A N 1
ATOM 701 C CA . LEU A 1 86 ? -18.695 -27.433 14.521 1.00 77.19 86 LEU A CA 1
ATOM 702 C C . LEU A 1 86 ? -18.285 -28.481 15.568 1.00 77.19 86 LEU A C 1
ATOM 704 O O . LEU A 1 86 ? -17.919 -29.590 15.188 1.00 77.19 86 LEU A O 1
ATOM 708 N N . GLY A 1 87 ? -18.347 -28.157 16.866 1.00 69.50 87 GLY A N 1
ATOM 709 C CA . GLY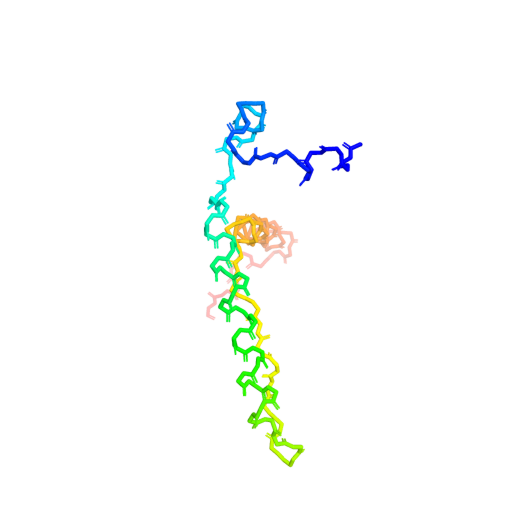 A 1 87 ? -17.975 -29.080 17.943 1.00 69.50 87 GLY A CA 1
ATOM 710 C C . GLY A 1 87 ? -16.485 -29.436 17.952 1.00 69.50 87 GLY A C 1
ATOM 711 O O . GLY A 1 87 ? -16.115 -30.514 18.406 1.00 69.50 87 GLY A O 1
ATOM 712 N N . LEU A 1 88 ? -15.631 -28.543 17.439 1.00 67.38 88 LEU A N 1
ATOM 713 C CA . LEU A 1 88 ? -14.176 -28.726 17.359 1.00 67.38 88 LEU A CA 1
ATOM 714 C C . LEU A 1 88 ? -13.446 -28.308 18.649 1.00 67.38 88 LEU A C 1
ATOM 716 O O . LEU A 1 88 ? -12.213 -28.329 18.691 1.00 67.38 88 LEU A O 1
ATOM 72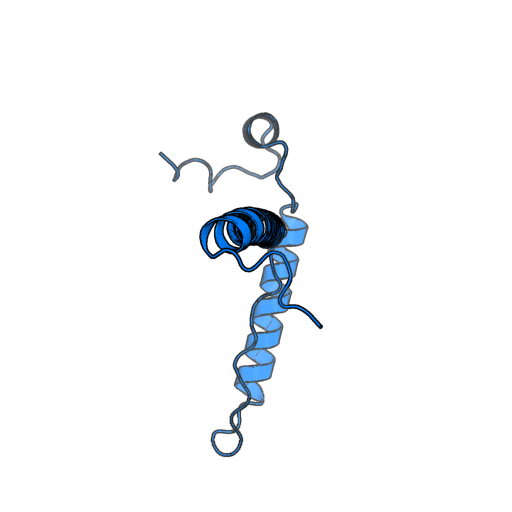0 N N . GLU A 1 89 ? -14.188 -27.967 19.710 1.00 57.75 89 GLU A N 1
ATOM 721 C CA . GLU A 1 89 ? -13.683 -27.731 21.069 1.00 57.75 89 GLU A CA 1
ATOM 722 C C . GLU A 1 89 ? -13.046 -29.020 21.638 1.00 57.75 89 GLU A C 1
ATOM 724 O O . GLU A 1 89 ? -13.655 -29.757 22.407 1.00 57.75 89 GLU A O 1
ATOM 729 N N . GLY A 1 90 ? -11.811 -29.328 21.224 1.00 56.44 90 GLY A N 1
ATOM 730 C CA . GLY A 1 90 ? -11.025 -30.453 21.748 1.00 56.44 90 GLY A CA 1
ATOM 731 C C . GLY A 1 90 ? -10.154 -31.222 20.748 1.00 56.44 90 GLY A C 1
ATOM 732 O O . GLY A 1 90 ? -9.391 -32.080 21.177 1.00 56.44 90 GLY A O 1
ATOM 733 N N . MET A 1 91 ? -10.203 -30.935 19.441 1.00 54.34 91 MET A N 1
ATOM 734 C CA . MET A 1 91 ? -9.437 -31.682 18.418 1.00 54.34 91 MET A CA 1
ATOM 735 C C . MET A 1 91 ? -8.091 -31.045 18.018 1.00 54.34 91 MET A C 1
ATOM 737 O O . MET A 1 91 ? -7.649 -31.195 16.884 1.00 54.34 91 MET A O 1
ATOM 741 N N . ASN A 1 92 ? -7.412 -30.362 18.942 1.00 49.31 92 ASN A N 1
ATOM 742 C CA . ASN A 1 92 ? -6.006 -29.984 18.761 1.00 49.31 92 ASN A CA 1
ATOM 743 C C . ASN A 1 92 ? -5.161 -30.683 19.833 1.00 49.31 92 ASN A C 1
ATOM 745 O O . ASN A 1 92 ? -4.880 -30.106 20.883 1.00 49.31 92 ASN A O 1
ATOM 749 N N . GLY A 1 93 ? -4.826 -31.945 19.556 1.00 42.12 93 GLY A N 1
ATOM 750 C CA . GLY A 1 93 ? -3.680 -32.654 20.126 1.00 42.12 93 GLY A CA 1
ATOM 751 C C . GLY A 1 93 ? -2.564 -32.716 19.094 1.00 42.12 93 GLY A C 1
ATOM 752 O O . GLY A 1 93 ? -2.904 -32.838 17.895 1.00 42.12 93 GLY A O 1
#

pLDDT: mean 72.94, std 16.6, range [36.56, 95.88]

Radius of gyration: 21.3 Å; chains: 1; bounding box: 37×56×41 Å

Secondary structure (DSSP, 8-state):
--STTTTS-TT-HHHHHH-TT--S-HHHHHHHHHHHHHHHHHHHHH--SSSPPPPPPPPPPHHHHHHHHHHHHHHHHHHHHHHHHTT-TT---